Protein AF-A0A820WYI9-F1 (afdb_monomer)

Radius of gyration: 15.33 Å; Cα contacts (8 Å, |Δi|>4): 166; chains: 1; bounding box: 50×32×35 Å

Nearest PDB structures (foldseek):
  3frm-assembly3_E  TM=6.657E-01  e=3.088E-03  Staphylococcus epidermidis ATCC 12228
  6yug-assembly1_B  TM=6.0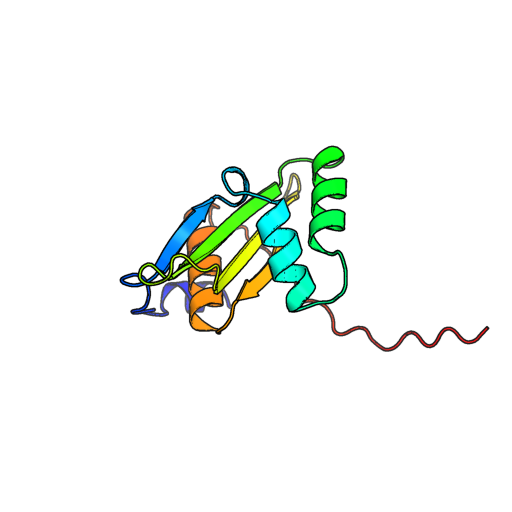54E-01  e=5.059E-02  Cryptosporidium parvum Iowa II
  7wx5-assembly1_A  TM=6.875E-01  e=3.067E-01  Legionella pneumophila
  2z3n-assembly1_B  TM=6.399E-01  e=1.543E+00  Escherichia coli
  8j6v-assembly8_G  TM=5.645E-01  e=2.105E+00  Saccharomyces cerevisiae

Foldseek 3Di:
DVVVVLVPPPLPCVVFKDKDKPVPDDLVVVQVVVCVVPVDSQSVVVVVCCVPPDDKIWIWIATNVPRDTFWIWIWDDDPQAIEGDDTDGVDPSVSSVRVVVCCVVPVNRYDYDDPDPPPDPPPDD

Secondary structure (DSSP, 8-state):
--HHHHHT---TTGGGEEEEESTTS-HHHHHHHHHHHSSS-HHHHHHHHHHHHS-EEEEEEEETTT--EEEEEEEEEETTEEEEEEEEESSHHHHHHHHHHHHHHTTT-EEE-------------

pLDDT: mean 70.78, std 17.35, range [26.42, 91.19]

Sequence (125 aa):
MIFHQINNINISIDDDIIIDLYESSNINHIAIYDNNTYPINRIKFFEKLRENISSIAGYIARSKETNLKIGYIILNFSRLFIKCGLLYADNISIALLLLKRCAYNYDDIMLLSTPTPKSTCYSIV

Structure (mmCIF, N/CA/C/O backbone):
data_AF-A0A820WYI9-F1
#
_entry.id   AF-A0A820WYI9-F1
#
loop_
_atom_site.group_PDB
_atom_site.id
_atom_site.type_symbol
_atom_site.label_atom_id
_atom_site.label_alt_id
_atom_site.label_comp_id
_atom_site.label_asym_id
_atom_site.label_entity_id
_atom_site.label_seq_id
_atom_site.pdbx_PDB_ins_code
_atom_site.Cartn_x
_atom_site.Cartn_y
_atom_site.Cartn_z
_atom_site.occupancy
_atom_site.B_iso_or_equiv
_atom_site.auth_seq_id
_atom_site.auth_comp_id
_atom_site.auth_asym_id
_atom_site.auth_atom_id
_atom_site.pdbx_PDB_model_num
ATOM 1 N N . MET A 1 1 ? 1.862 -19.714 -11.463 1.00 40.62 1 MET A N 1
ATOM 2 C CA . MET A 1 1 ? 0.639 -20.479 -11.114 1.00 40.62 1 MET A CA 1
ATOM 3 C C . MET A 1 1 ? -0.182 -19.899 -9.955 1.00 40.62 1 MET A C 1
ATOM 5 O O . MET A 1 1 ? -1.353 -20.230 -9.888 1.00 40.62 1 MET A O 1
ATOM 9 N N . ILE A 1 2 ? 0.348 -19.012 -9.096 1.00 40.34 2 ILE A N 1
ATOM 10 C CA . ILE A 1 2 ? -0.420 -18.408 -7.978 1.00 40.34 2 ILE A CA 1
ATOM 11 C C . ILE A 1 2 ? -1.389 -17.294 -8.450 1.00 40.34 2 ILE A C 1
ATOM 13 O O . ILE A 1 2 ? -2.466 -17.133 -7.890 1.00 40.34 2 ILE A O 1
ATOM 17 N N . PHE A 1 3 ? -1.069 -16.572 -9.532 1.00 39.44 3 PHE A N 1
ATOM 18 C CA . PHE A 1 3 ? -1.858 -15.417 -10.004 1.00 39.44 3 PHE A CA 1
ATOM 19 C C . PHE A 1 3 ? -3.236 -15.761 -10.594 1.00 39.44 3 PHE A C 1
ATOM 21 O O . PHE A 1 3 ? -4.210 -15.078 -10.289 1.00 39.44 3 PHE A O 1
ATOM 28 N N . HIS A 1 4 ? -3.367 -16.866 -11.340 1.00 39.62 4 HIS A N 1
ATOM 29 C CA . HIS A 1 4 ? -4.675 -17.313 -11.846 1.00 39.62 4 HIS A CA 1
ATOM 30 C C . HIS A 1 4 ? -5.666 -17.672 -10.728 1.00 39.62 4 HIS A C 1
ATOM 32 O O . HIS A 1 4 ? -6.873 -17.624 -10.947 1.00 39.62 4 HIS A O 1
ATOM 38 N N . GLN A 1 5 ? -5.179 -18.002 -9.526 1.00 45.34 5 GLN A N 1
ATOM 39 C CA . GLN A 1 5 ? -6.048 -18.286 -8.385 1.00 45.34 5 GLN A CA 1
ATOM 40 C C . GLN A 1 5 ? -6.619 -17.009 -7.754 1.00 45.34 5 GLN A C 1
ATOM 42 O O . GLN A 1 5 ? -7.739 -17.055 -7.261 1.00 45.34 5 GLN A O 1
ATOM 47 N N . ILE A 1 6 ? -5.917 -15.868 -7.821 1.00 51.44 6 ILE A N 1
ATOM 48 C CA . ILE A 1 6 ? -6.369 -14.592 -7.232 1.00 51.44 6 ILE A CA 1
ATOM 49 C C . ILE A 1 6 ? -7.543 -14.002 -8.028 1.00 51.44 6 ILE A C 1
ATOM 51 O O . ILE A 1 6 ? -8.501 -13.502 -7.439 1.00 51.44 6 ILE A O 1
ATOM 55 N N . ASN A 1 7 ? -7.519 -14.125 -9.359 1.00 45.00 7 ASN A N 1
ATOM 56 C CA . ASN A 1 7 ? -8.573 -13.584 -10.226 1.00 45.00 7 ASN A CA 1
ATOM 57 C C . ASN A 1 7 ? -9.933 -14.288 -10.048 1.00 45.00 7 ASN A C 1
ATOM 59 O O . ASN A 1 7 ? -10.965 -13.672 -10.308 1.00 45.00 7 ASN A O 1
ATOM 63 N N . ASN A 1 8 ? -9.942 -15.527 -9.539 1.00 44.53 8 ASN A N 1
ATOM 64 C CA . ASN A 1 8 ? -11.154 -16.315 -9.278 1.00 44.53 8 ASN A CA 1
ATOM 65 C C . ASN A 1 8 ? -11.708 -16.182 -7.849 1.00 44.53 8 ASN A C 1
ATOM 67 O O . ASN A 1 8 ? -12.713 -16.817 -7.527 1.00 44.53 8 ASN A O 1
ATOM 71 N N . ILE A 1 9 ? -11.092 -15.376 -6.978 1.00 49.75 9 ILE A N 1
ATOM 72 C CA . ILE A 1 9 ? -11.640 -15.145 -5.639 1.00 49.75 9 ILE A CA 1
ATOM 73 C C . ILE A 1 9 ? -12.782 -14.135 -5.767 1.00 49.75 9 ILE A C 1
ATOM 75 O O . ILE A 1 9 ? -12.573 -12.953 -6.055 1.00 49.75 9 ILE A O 1
ATOM 79 N N . ASN A 1 10 ? -14.005 -14.625 -5.574 1.00 47.34 10 ASN A N 1
ATOM 80 C CA . ASN A 1 10 ? -15.211 -13.810 -5.548 1.00 47.34 10 ASN A CA 1
ATOM 81 C C . ASN A 1 10 ? -15.290 -13.106 -4.181 1.00 47.34 10 ASN A C 1
ATOM 83 O O . ASN A 1 10 ? -15.841 -13.637 -3.220 1.00 47.34 10 ASN A O 1
ATOM 87 N N . ILE A 1 11 ? -14.631 -11.953 -4.062 1.00 54.84 11 ILE A N 1
ATOM 88 C CA . ILE A 1 11 ? -14.598 -11.156 -2.831 1.00 54.84 11 ILE A CA 1
ATOM 89 C C . ILE A 1 11 ? -15.841 -10.266 -2.832 1.00 54.84 11 ILE A C 1
ATOM 91 O O . ILE A 1 11 ? -15.851 -9.217 -3.466 1.00 54.84 11 ILE A O 1
ATOM 95 N N . SER A 1 12 ? -16.890 -10.668 -2.117 1.00 55.72 12 SER A N 1
ATOM 96 C CA . SER A 1 12 ? -18.148 -9.915 -1.976 1.00 55.72 12 SER A CA 1
ATOM 97 C C . SER A 1 12 ? -18.034 -8.679 -1.063 1.00 55.72 12 SER A C 1
ATOM 99 O O . SER A 1 12 ? -18.978 -8.353 -0.355 1.00 55.72 12 SER A O 1
ATOM 101 N N . ILE A 1 13 ? -16.860 -8.042 -0.998 1.00 60.00 13 ILE A N 1
ATOM 102 C CA . ILE A 1 13 ? -16.547 -6.942 -0.060 1.00 60.00 13 ILE A CA 1
ATOM 103 C C . ILE A 1 13 ? -16.396 -5.601 -0.802 1.00 60.00 13 ILE A C 1
ATOM 105 O O . ILE A 1 13 ? -16.254 -4.549 -0.187 1.00 60.00 13 ILE A O 1
ATOM 109 N N . ASP A 1 14 ? -16.462 -5.607 -2.136 1.00 61.34 14 ASP A N 1
ATOM 110 C CA . ASP A 1 14 ? -16.341 -4.387 -2.951 1.00 61.34 14 ASP A CA 1
ATOM 111 C C . ASP A 1 14 ? -17.464 -3.365 -2.656 1.00 61.34 14 ASP A C 1
ATOM 113 O O . ASP A 1 14 ? -17.282 -2.146 -2.769 1.00 61.34 14 ASP A O 1
ATOM 117 N N . ASP A 1 15 ? -18.623 -3.844 -2.195 1.00 65.31 15 ASP A N 1
ATOM 118 C CA . ASP A 1 15 ? -19.780 -2.990 -1.925 1.00 65.31 15 ASP A CA 1
ATOM 119 C C . ASP A 1 15 ? -19.601 -2.086 -0.701 1.00 65.31 15 ASP A C 1
ATOM 121 O O . ASP A 1 15 ? -20.175 -0.999 -0.691 1.00 65.31 15 ASP A O 1
ATOM 125 N N . ASP A 1 16 ? -18.705 -2.419 0.233 1.00 82.00 16 ASP A N 1
ATOM 126 C CA . ASP A 1 16 ? -18.488 -1.660 1.477 1.00 82.00 16 ASP A CA 1
ATOM 127 C C . ASP A 1 16 ? -17.123 -0.961 1.548 1.00 82.00 16 ASP A C 1
ATOM 129 O O . ASP A 1 16 ? -16.810 -0.286 2.534 1.00 82.00 16 ASP A O 1
ATOM 133 N N . ILE A 1 17 ? -16.295 -1.087 0.507 1.00 86.62 17 ILE A N 1
ATOM 134 C CA . ILE A 1 17 ? -14.922 -0.571 0.493 1.00 86.62 17 ILE A CA 1
ATOM 135 C C . ILE A 1 17 ? -14.727 0.456 -0.622 1.00 86.62 17 ILE A C 1
ATOM 137 O O . ILE A 1 17 ? -15.168 0.283 -1.754 1.00 86.62 17 ILE A O 1
ATOM 141 N N . ILE A 1 18 ? -14.043 1.551 -0.297 1.00 88.62 18 ILE A N 1
ATOM 142 C CA . ILE A 1 18 ? -13.541 2.539 -1.254 1.00 88.62 18 ILE A CA 1
ATOM 143 C C . ILE A 1 18 ? -12.065 2.252 -1.494 1.00 88.62 18 ILE A C 1
ATOM 145 O O . ILE A 1 18 ? -11.300 2.109 -0.537 1.00 88.62 18 ILE A O 1
ATOM 149 N N . ILE A 1 19 ? -11.665 2.199 -2.764 1.00 89.50 19 ILE A N 1
ATOM 150 C CA . ILE A 1 19 ? -10.260 2.093 -3.150 1.00 89.50 19 ILE A CA 1
ATOM 151 C C . ILE A 1 19 ? -9.811 3.396 -3.805 1.00 89.50 19 ILE A C 1
ATOM 153 O O . ILE A 1 19 ? -10.233 3.713 -4.916 1.00 89.50 19 ILE A O 1
ATOM 157 N N . ASP A 1 20 ? -8.900 4.098 -3.138 1.00 89.62 20 ASP A N 1
ATOM 158 C CA . ASP A 1 20 ? -8.292 5.333 -3.631 1.00 89.62 20 ASP A CA 1
ATOM 159 C C . ASP A 1 20 ? -6.846 5.106 -4.066 1.00 89.62 20 ASP A C 1
ATOM 161 O O . ASP A 1 20 ? -6.169 4.208 -3.559 1.00 89.62 20 ASP A O 1
ATOM 165 N N . LEU A 1 21 ? -6.347 5.961 -4.963 1.00 88.00 21 LEU A N 1
ATOM 166 C CA . LEU A 1 21 ? -4.927 5.989 -5.306 1.00 88.00 21 LEU A CA 1
ATOM 167 C C . LEU A 1 21 ? -4.097 6.431 -4.095 1.00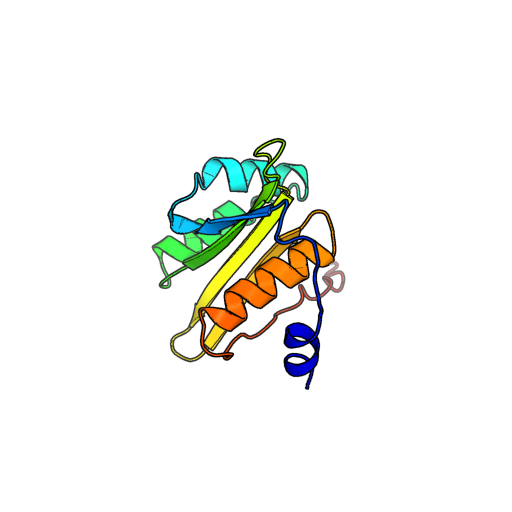 88.00 21 LEU A C 1
ATOM 169 O O . LEU A 1 21 ? -4.456 7.361 -3.360 1.00 88.00 21 LEU A O 1
ATOM 173 N N . TYR A 1 22 ? -2.963 5.766 -3.895 1.00 85.69 22 TYR A N 1
ATOM 174 C CA . TYR A 1 22 ? -2.012 6.103 -2.839 1.00 85.69 22 TYR A CA 1
ATOM 175 C C . TYR A 1 22 ? -1.462 7.521 -3.029 1.00 85.69 22 TYR A C 1
ATOM 177 O O . TYR A 1 22 ? -1.396 8.304 -2.085 1.00 85.69 22 TYR A O 1
ATOM 185 N N . GLU A 1 23 ? -1.132 7.882 -4.265 1.00 78.44 23 GLU A N 1
ATOM 186 C CA . GLU A 1 23 ? -0.482 9.140 -4.627 1.00 78.44 23 GLU A CA 1
ATOM 187 C C . GLU A 1 23 ? -1.390 10.356 -4.459 1.00 78.44 23 GLU A C 1
ATOM 189 O O . GLU A 1 23 ? -0.898 11.449 -4.190 1.00 78.44 23 GLU A O 1
ATOM 194 N N . SER A 1 24 ? -2.704 10.171 -4.602 1.00 81.94 24 SER A N 1
ATOM 195 C CA . SER A 1 24 ? -3.700 11.222 -4.377 1.00 81.94 24 SER A CA 1
ATOM 196 C C . SER A 1 24 ? -4.152 11.307 -2.918 1.00 81.94 24 SER A C 1
ATOM 198 O O . SER A 1 24 ? -5.008 12.123 -2.578 1.00 81.94 24 SER A O 1
ATOM 200 N N . SER A 1 25 ? -3.625 10.445 -2.050 1.00 78.38 25 SER A N 1
ATOM 201 C CA . SER A 1 25 ? -4.026 10.350 -0.653 1.00 78.38 25 SER A CA 1
ATOM 202 C C . SER A 1 25 ? -3.023 11.031 0.276 1.00 78.38 25 SER A C 1
ATOM 204 O O . SER A 1 25 ? -1.849 11.202 -0.040 1.00 78.38 25 SER A O 1
ATOM 206 N N . ASN A 1 26 ? -3.477 11.424 1.470 1.00 82.00 26 ASN A N 1
ATOM 207 C CA . ASN A 1 26 ? -2.612 12.070 2.457 1.00 82.00 26 ASN A CA 1
ATOM 208 C C . ASN A 1 26 ? -1.601 11.067 3.049 1.00 82.00 26 ASN A C 1
ATOM 210 O O . ASN A 1 26 ? -1.917 10.345 4.000 1.00 82.00 26 ASN A O 1
ATOM 214 N N . ILE A 1 27 ? -0.385 11.059 2.495 1.00 77.94 27 ILE A N 1
ATOM 215 C CA . ILE A 1 27 ? 0.718 10.148 2.840 1.00 77.94 27 ILE A CA 1
ATOM 216 C C . ILE A 1 27 ? 1.058 10.186 4.332 1.00 77.94 27 ILE A C 1
ATOM 218 O O . ILE A 1 27 ? 1.256 9.135 4.940 1.00 77.94 27 ILE A O 1
ATOM 222 N N . ASN A 1 28 ? 1.040 11.364 4.967 1.00 78.25 28 ASN A N 1
ATOM 223 C CA . ASN A 1 28 ? 1.308 11.485 6.406 1.00 78.25 28 ASN A CA 1
ATOM 224 C C . ASN A 1 28 ? 0.313 10.672 7.238 1.00 78.25 28 ASN A C 1
ATOM 226 O O . ASN A 1 28 ? 0.685 10.041 8.224 1.00 78.25 28 ASN A O 1
ATOM 230 N N . HIS A 1 29 ? -0.947 10.627 6.814 1.00 77.62 29 HIS A N 1
ATOM 231 C CA . HIS A 1 29 ? -1.975 9.860 7.502 1.00 77.62 29 HIS A CA 1
ATOM 232 C C . HIS A 1 29 ? -1.820 8.344 7.301 1.00 77.62 29 HIS A C 1
ATOM 234 O O . HIS A 1 29 ? -2.243 7.566 8.155 1.00 77.62 29 HIS A O 1
ATOM 240 N N . ILE A 1 30 ? -1.231 7.916 6.183 1.00 79.75 30 ILE A N 1
ATOM 241 C CA . ILE A 1 30 ? -0.886 6.509 5.929 1.00 79.75 30 ILE A CA 1
ATOM 242 C C . ILE A 1 30 ? 0.331 6.123 6.761 1.00 79.75 30 ILE A C 1
ATOM 244 O O . ILE A 1 30 ? 0.336 5.063 7.369 1.00 79.75 30 ILE A O 1
ATOM 248 N N . ALA A 1 31 ? 1.327 7.007 6.852 1.00 80.31 31 ALA A N 1
ATOM 249 C CA . ALA A 1 31 ? 2.496 6.812 7.699 1.00 80.31 31 ALA A CA 1
ATOM 250 C C . ALA A 1 31 ? 2.115 6.673 9.177 1.00 80.31 31 ALA A C 1
ATOM 252 O O . ALA A 1 31 ? 2.654 5.807 9.855 1.00 80.31 31 ALA A O 1
ATOM 253 N N . ILE A 1 32 ? 1.169 7.481 9.668 1.00 81.38 32 ILE A N 1
ATOM 254 C CA . ILE A 1 32 ? 0.635 7.348 11.033 1.00 81.38 32 ILE A CA 1
ATOM 255 C C . ILE A 1 32 ? -0.080 6.003 11.204 1.00 81.38 32 ILE A C 1
ATOM 257 O O . ILE A 1 32 ? 0.164 5.306 12.182 1.00 81.38 32 ILE A O 1
ATOM 261 N N . TYR A 1 33 ? -0.927 5.625 10.244 1.00 81.25 33 TYR A N 1
ATOM 262 C CA . TYR A 1 33 ? -1.653 4.356 10.281 1.00 81.25 33 TYR A CA 1
ATOM 263 C C . TYR A 1 33 ? -0.713 3.139 10.274 1.00 81.25 33 TYR A C 1
ATOM 265 O O . TYR A 1 33 ? -0.842 2.279 11.137 1.00 81.25 33 TYR A O 1
ATOM 273 N N . ASP A 1 34 ? 0.285 3.106 9.383 1.00 82.62 34 ASP A N 1
ATOM 274 C CA . ASP A 1 34 ? 1.322 2.065 9.370 1.00 82.62 34 ASP A CA 1
ATOM 275 C C . ASP A 1 34 ? 2.094 2.030 10.689 1.00 82.62 34 ASP A C 1
ATOM 277 O O . ASP A 1 34 ? 2.304 0.956 11.239 1.00 82.62 34 ASP A O 1
ATOM 281 N N . ASN A 1 35 ? 2.468 3.196 11.228 1.00 83.12 35 ASN A N 1
ATOM 282 C CA . ASN A 1 35 ? 3.263 3.282 12.451 1.00 83.12 35 ASN A CA 1
ATOM 283 C C . ASN A 1 35 ? 2.509 2.796 13.702 1.00 83.12 35 ASN A C 1
ATOM 285 O O . ASN A 1 35 ? 3.139 2.327 14.649 1.00 83.12 35 ASN A O 1
ATOM 289 N N . ASN A 1 36 ? 1.174 2.881 13.706 1.00 79.81 36 ASN A N 1
ATOM 290 C CA . ASN A 1 36 ? 0.345 2.322 14.776 1.00 79.81 36 ASN A CA 1
ATOM 291 C C . ASN A 1 36 ? 0.374 0.787 14.782 1.00 79.81 36 ASN A C 1
ATOM 293 O O . ASN A 1 36 ? 0.313 0.181 15.849 1.00 79.81 36 ASN A O 1
ATOM 297 N N . THR A 1 37 ? 0.483 0.161 13.608 1.00 76.69 37 THR A N 1
ATOM 298 C CA . THR A 1 37 ? 0.537 -1.302 13.478 1.00 76.69 37 THR A CA 1
ATOM 299 C C . THR A 1 37 ? 1.970 -1.830 13.562 1.00 76.69 37 THR A C 1
ATOM 301 O O . THR A 1 37 ? 2.241 -2.843 14.204 1.00 76.69 37 THR A O 1
ATOM 304 N N . TYR A 1 38 ? 2.908 -1.146 12.914 1.00 73.44 38 TYR A N 1
ATOM 305 C CA . TYR A 1 38 ? 4.322 -1.480 12.863 1.00 73.44 38 TYR A CA 1
ATOM 306 C C . TYR A 1 38 ? 5.117 -0.255 13.313 1.00 73.44 38 TYR A C 1
ATOM 308 O O . TYR A 1 38 ? 5.260 0.668 12.519 1.00 73.44 38 TYR A O 1
ATOM 316 N N . PRO A 1 39 ? 5.699 -0.240 14.527 1.00 69.38 39 PRO A N 1
ATOM 317 C CA . PRO A 1 39 ? 6.397 0.921 15.097 1.00 69.38 39 PRO A CA 1
ATOM 318 C C . PRO A 1 39 ? 7.790 1.135 14.473 1.00 69.38 39 PRO A C 1
ATOM 320 O O . PRO A 1 39 ? 8.803 1.330 15.143 1.00 69.38 39 PRO A O 1
ATOM 323 N N . ILE A 1 40 ? 7.864 1.025 13.154 1.00 72.25 40 ILE A N 1
ATOM 324 C CA . ILE A 1 40 ? 9.019 1.252 12.306 1.00 72.25 40 ILE A CA 1
ATOM 325 C C . ILE A 1 40 ? 8.515 2.212 11.232 1.00 72.25 40 ILE A C 1
ATOM 327 O O . ILE A 1 40 ? 7.490 1.963 10.610 1.00 72.25 40 ILE A O 1
ATOM 331 N N . ASN A 1 41 ? 9.247 3.295 10.974 1.00 74.12 41 ASN A N 1
ATOM 332 C CA . ASN A 1 41 ? 8.883 4.311 9.979 1.00 74.12 41 ASN A CA 1
ATOM 333 C C . ASN A 1 41 ? 9.038 3.801 8.523 1.00 74.12 41 ASN A C 1
ATOM 335 O O . ASN A 1 41 ? 9.788 4.379 7.731 1.00 74.12 41 ASN A O 1
ATOM 339 N N . ARG A 1 42 ? 8.363 2.704 8.157 1.00 77.44 42 ARG A N 1
ATOM 340 C CA . ARG A 1 42 ? 8.522 2.024 6.862 1.00 77.44 42 ARG A CA 1
ATOM 341 C C . ARG A 1 42 ? 8.016 2.896 5.723 1.00 77.44 42 ARG A C 1
ATOM 343 O O . ARG A 1 42 ? 8.720 3.043 4.733 1.00 77.44 42 ARG A O 1
ATOM 350 N N . ILE A 1 43 ? 6.875 3.565 5.895 1.00 76.81 43 ILE A N 1
ATOM 351 C CA . ILE A 1 43 ? 6.361 4.516 4.895 1.00 76.81 43 ILE A CA 1
ATOM 352 C C . I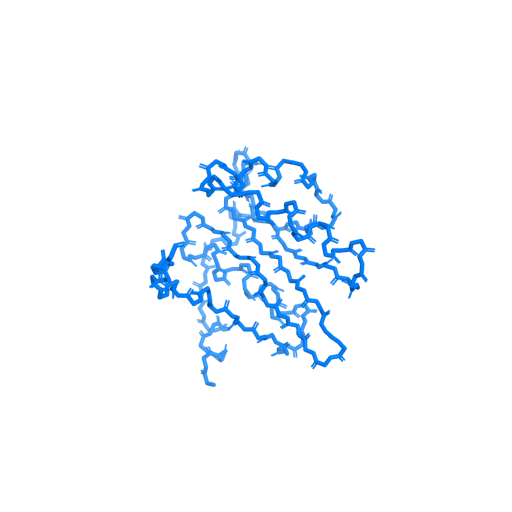LE A 1 43 ? 7.365 5.640 4.617 1.00 76.81 43 ILE A C 1
ATOM 354 O O . ILE A 1 43 ? 7.654 5.918 3.459 1.00 76.81 43 ILE A O 1
ATOM 358 N N . LYS A 1 44 ? 7.994 6.227 5.647 1.00 76.12 44 LYS A N 1
ATOM 359 C CA . LYS A 1 44 ? 9.015 7.276 5.439 1.00 76.12 44 LYS A CA 1
ATOM 360 C C . LYS A 1 44 ? 10.226 6.771 4.657 1.00 76.12 44 LYS A C 1
ATOM 362 O O . LYS A 1 44 ? 10.829 7.536 3.912 1.00 76.12 44 LYS A O 1
ATOM 367 N N . PHE A 1 45 ? 10.606 5.506 4.836 1.00 75.50 45 PHE A N 1
ATOM 368 C CA . PHE A 1 45 ? 11.667 4.895 4.040 1.00 75.50 45 PHE A CA 1
ATOM 369 C C . PHE A 1 45 ? 11.267 4.782 2.561 1.00 75.50 45 PHE A C 1
ATOM 371 O O . PHE A 1 45 ? 12.060 5.144 1.696 1.00 75.50 45 PHE A O 1
ATOM 378 N N . PHE A 1 46 ? 10.037 4.353 2.267 1.00 73.00 46 PHE A N 1
ATOM 379 C CA . PHE A 1 46 ? 9.531 4.311 0.892 1.00 73.00 46 PHE A CA 1
ATOM 380 C C . PHE A 1 46 ? 9.405 5.707 0.275 1.00 73.00 46 PHE A C 1
ATOM 382 O O . PHE A 1 46 ? 9.811 5.888 -0.866 1.00 73.00 46 PHE A O 1
ATOM 389 N N . GLU A 1 47 ? 8.967 6.720 1.021 1.00 73.69 47 GLU A N 1
ATOM 390 C CA . GLU A 1 47 ? 8.936 8.097 0.509 1.00 73.69 47 GLU A CA 1
ATOM 391 C C . GLU A 1 47 ? 10.340 8.637 0.194 1.00 73.69 47 GLU A C 1
ATOM 393 O O . GLU A 1 47 ? 10.547 9.227 -0.861 1.00 73.69 47 GLU A O 1
ATOM 398 N N . LYS A 1 48 ? 11.354 8.335 1.015 1.00 74.88 48 LYS A N 1
ATOM 399 C CA . LYS A 1 48 ? 12.754 8.657 0.672 1.00 74.88 48 LYS A CA 1
ATOM 400 C C . LYS A 1 48 ? 13.244 7.937 -0.587 1.00 74.88 48 LYS A C 1
ATOM 402 O O . LYS A 1 48 ? 14.068 8.471 -1.326 1.00 74.88 48 LYS A O 1
ATOM 407 N N . LEU A 1 49 ? 12.772 6.714 -0.839 1.00 68.56 49 LEU A N 1
ATOM 408 C CA . LEU A 1 49 ? 13.068 6.004 -2.087 1.00 68.56 49 LEU A CA 1
ATOM 409 C C . LEU A 1 49 ? 12.374 6.666 -3.287 1.00 68.56 49 LEU A C 1
ATOM 411 O O . LEU A 1 49 ? 12.990 6.765 -4.349 1.00 68.56 49 LEU A O 1
ATOM 415 N N . ARG A 1 50 ? 11.140 7.164 -3.111 1.00 69.38 50 ARG A N 1
ATOM 416 C CA . ARG A 1 50 ? 10.376 7.897 -4.136 1.00 69.38 50 ARG A CA 1
ATOM 417 C C . ARG A 1 50 ? 11.145 9.092 -4.682 1.00 69.38 50 ARG A C 1
ATOM 419 O O . ARG A 1 50 ? 11.154 9.305 -5.889 1.00 69.38 50 ARG A O 1
ATOM 426 N N . GLU A 1 51 ? 11.788 9.846 -3.794 1.00 64.69 51 GLU A N 1
ATOM 427 C CA . GLU A 1 51 ? 12.569 11.040 -4.138 1.00 64.69 51 GLU A CA 1
ATOM 428 C C . GLU A 1 51 ? 13.766 10.724 -5.051 1.00 64.69 51 GLU A C 1
ATOM 430 O O . GLU A 1 51 ? 14.237 11.608 -5.760 1.00 64.69 51 GLU A O 1
ATOM 435 N N . ASN A 1 52 ? 14.245 9.473 -5.061 1.00 59.16 52 ASN A N 1
ATOM 436 C CA . ASN A 1 52 ? 15.522 9.112 -5.674 1.00 59.16 52 ASN A CA 1
ATOM 437 C C . ASN A 1 52 ? 15.430 8.114 -6.848 1.00 59.16 52 ASN A C 1
ATOM 439 O O . ASN A 1 52 ? 16.355 8.079 -7.656 1.00 59.16 52 ASN A O 1
ATOM 443 N N . ILE A 1 53 ? 14.402 7.249 -6.934 1.00 57.19 53 ILE A N 1
ATOM 444 C CA . ILE A 1 53 ? 14.511 5.987 -7.715 1.00 57.19 53 ILE A CA 1
ATOM 445 C C . ILE A 1 53 ? 13.346 5.689 -8.686 1.00 57.19 53 ILE A C 1
ATOM 447 O O . ILE A 1 53 ? 13.365 4.657 -9.343 1.00 57.19 53 ILE A O 1
ATOM 451 N N . SER A 1 54 ? 12.444 6.628 -8.980 1.00 53.41 54 SER A N 1
ATOM 452 C CA . SER A 1 54 ? 11.295 6.453 -9.911 1.00 53.41 54 SER A CA 1
ATOM 453 C C . SER A 1 54 ? 10.021 5.896 -9.261 1.00 53.41 54 SER A C 1
ATOM 455 O O . SER A 1 54 ? 10.045 5.369 -8.152 1.00 53.41 54 SER A O 1
ATOM 457 N N . SER A 1 55 ? 8.908 6.121 -9.976 1.00 67.56 55 SER A N 1
ATOM 458 C CA . SER A 1 55 ? 7.499 6.062 -9.568 1.00 67.56 55 SER A CA 1
ATOM 459 C C . SER A 1 55 ? 7.169 5.075 -8.458 1.00 67.56 55 SER A C 1
ATOM 461 O O . SER A 1 55 ? 7.386 3.879 -8.592 1.00 67.56 55 SER A O 1
ATOM 463 N N . ILE A 1 56 ? 6.559 5.589 -7.394 1.00 74.00 56 ILE A N 1
ATOM 464 C CA . ILE A 1 56 ? 5.777 4.797 -6.447 1.00 74.00 56 ILE A CA 1
ATOM 465 C C . ILE A 1 56 ? 4.316 4.956 -6.844 1.00 74.00 56 ILE A C 1
ATOM 467 O O . ILE A 1 56 ? 3.887 6.080 -7.098 1.00 74.00 56 ILE A O 1
ATOM 471 N N . ALA A 1 57 ? 3.576 3.852 -6.859 1.00 80.44 57 ALA A N 1
ATOM 472 C CA . ALA A 1 57 ? 2.125 3.871 -6.998 1.00 80.44 57 ALA A CA 1
ATOM 473 C C . ALA A 1 57 ? 1.478 2.960 -5.968 1.00 80.44 57 ALA A C 1
ATOM 475 O O . ALA A 1 57 ? 2.162 2.186 -5.300 1.00 80.44 57 ALA A O 1
ATOM 476 N N . GLY A 1 58 ? 0.165 3.024 -5.819 1.00 87.25 58 GLY A N 1
ATOM 477 C CA . GLY A 1 58 ? -0.502 2.115 -4.906 1.00 87.25 58 GLY A CA 1
ATOM 478 C C . GLY A 1 58 ? -1.971 2.403 -4.719 1.00 87.25 58 GLY A C 1
ATOM 479 O O . GLY A 1 58 ? -2.545 3.289 -5.349 1.00 87.25 58 GLY A O 1
ATOM 480 N N . TYR A 1 59 ? -2.563 1.660 -3.793 1.00 90.19 59 TYR A N 1
ATOM 481 C CA . TYR A 1 59 ? -3.964 1.813 -3.436 1.00 90.19 59 TYR A CA 1
ATOM 482 C C . TYR A 1 59 ? -4.153 1.810 -1.931 1.00 90.19 59 TYR A C 1
ATOM 484 O O . TYR A 1 59 ? -3.397 1.184 -1.188 1.00 90.19 59 TYR A O 1
ATOM 492 N N . ILE A 1 60 ? -5.202 2.488 -1.488 1.00 90.81 60 ILE A N 1
ATOM 493 C CA . ILE A 1 60 ? -5.644 2.512 -0.099 1.00 90.81 60 ILE A CA 1
ATOM 494 C C . ILE A 1 60 ? -7.082 2.040 -0.066 1.00 90.81 60 ILE A C 1
ATOM 496 O O . ILE A 1 60 ? -7.920 2.574 -0.787 1.00 90.81 60 ILE A O 1
ATOM 500 N N . ALA A 1 61 ? -7.359 1.084 0.810 1.00 91.19 61 ALA A N 1
ATOM 501 C CA . ALA A 1 61 ? -8.704 0.642 1.116 1.00 91.19 61 ALA A CA 1
ATOM 502 C C . ALA A 1 61 ? -9.251 1.433 2.310 1.00 91.19 61 ALA A C 1
ATOM 504 O O . ALA A 1 61 ? -8.583 1.574 3.344 1.00 91.19 61 ALA A O 1
ATOM 505 N N . ARG A 1 62 ? -10.481 1.930 2.180 1.00 90.12 62 ARG A N 1
ATOM 506 C CA . ARG A 1 62 ? -11.237 2.582 3.255 1.00 90.12 62 ARG A CA 1
ATOM 507 C C . ARG A 1 62 ? -12.614 1.955 3.391 1.00 90.12 62 ARG A C 1
ATOM 509 O O . ARG A 1 62 ? -13.218 1.586 2.392 1.00 90.12 62 ARG A O 1
ATOM 516 N N . SER A 1 63 ? -13.125 1.875 4.610 1.00 87.25 63 SER A N 1
ATOM 517 C CA . SER A 1 63 ? -14.527 1.519 4.851 1.00 87.25 63 SER A CA 1
ATOM 518 C C . SER A 1 63 ? -15.437 2.636 4.326 1.00 87.25 63 SER A C 1
ATOM 520 O O . SER A 1 63 ? -15.197 3.799 4.638 1.00 87.25 63 SER A O 1
ATOM 522 N N . LYS A 1 64 ? -16.484 2.318 3.555 1.00 87.25 64 LYS A N 1
ATOM 523 C CA . LYS A 1 64 ? -17.496 3.303 3.125 1.00 87.25 64 LYS A CA 1
ATOM 524 C C . LYS A 1 64 ? -18.265 3.884 4.309 1.00 87.25 64 LYS A C 1
ATOM 526 O O . LYS A 1 64 ? -18.536 5.078 4.323 1.00 87.25 64 LYS A O 1
ATOM 531 N N . GLU A 1 65 ? -18.577 3.049 5.297 1.00 87.06 65 GLU A N 1
ATOM 532 C CA . GLU A 1 65 ? -19.357 3.427 6.480 1.00 87.06 65 GLU A CA 1
ATOM 533 C C . GLU A 1 65 ? -18.614 4.434 7.366 1.00 87.06 65 GLU A C 1
ATOM 535 O O . GLU A 1 65 ? -19.168 5.456 7.762 1.00 87.06 65 GLU A O 1
ATOM 540 N N . THR A 1 66 ? -17.341 4.164 7.664 1.00 86.25 66 THR A N 1
ATOM 541 C CA . THR A 1 66 ? -16.569 4.958 8.638 1.00 86.25 66 THR A CA 1
ATOM 542 C C . THR A 1 66 ? -15.539 5.884 7.995 1.00 86.25 66 THR A C 1
ATOM 544 O O . THR A 1 66 ? -14.958 6.731 8.673 1.00 86.25 66 THR A O 1
ATOM 547 N N . ASN A 1 67 ? -15.267 5.719 6.696 1.00 83.62 67 ASN A N 1
ATOM 548 C CA . ASN A 1 67 ? -14.171 6.361 5.960 1.00 83.62 67 ASN A CA 1
ATOM 549 C C . ASN A 1 67 ? -12.774 6.128 6.581 1.00 83.62 67 ASN A C 1
ATOM 551 O O . ASN A 1 67 ? -11.797 6.806 6.243 1.00 83.62 67 ASN A O 1
ATOM 555 N N . LEU A 1 68 ? -12.656 5.160 7.496 1.00 85.25 68 LEU A N 1
ATOM 556 C CA . LEU A 1 68 ? -11.390 4.783 8.110 1.00 85.25 68 LEU A CA 1
ATOM 557 C C . LEU A 1 68 ? -10.567 3.939 7.140 1.00 85.25 68 LEU A C 1
ATOM 559 O O . LEU A 1 68 ? -11.106 3.146 6.367 1.00 85.25 68 LEU A O 1
ATOM 563 N N . LYS A 1 69 ? -9.243 4.116 7.189 1.00 86.94 69 LYS A N 1
ATOM 564 C CA . LYS A 1 69 ? -8.295 3.299 6.422 1.00 86.94 69 LYS A CA 1
ATOM 565 C C . LYS A 1 69 ? -8.258 1.903 7.036 1.00 86.94 69 LYS A C 1
ATOM 567 O O . LYS A 1 69 ? -8.082 1.791 8.243 1.00 86.94 69 LYS A O 1
ATOM 572 N N . ILE A 1 70 ? -8.409 0.891 6.190 1.00 89.88 70 ILE A N 1
ATOM 573 C CA . ILE A 1 70 ? -8.472 -0.531 6.575 1.00 89.88 70 ILE A CA 1
ATOM 574 C C . ILE A 1 70 ? -7.433 -1.386 5.829 1.00 89.88 70 ILE A C 1
ATOM 576 O O . ILE A 1 70 ? -7.362 -2.607 5.975 1.00 89.88 70 ILE A O 1
ATOM 580 N N . GLY A 1 71 ? -6.625 -0.748 4.982 1.00 90.19 71 GLY A N 1
ATOM 581 C CA . GLY A 1 71 ? -5.514 -1.374 4.286 1.00 90.19 71 GLY A CA 1
ATOM 582 C C . GLY A 1 71 ? -4.875 -0.446 3.263 1.00 90.19 71 GLY A C 1
ATOM 583 O O . GLY A 1 71 ? -5.450 0.566 2.862 1.00 90.19 71 GLY A O 1
ATOM 584 N N . TYR A 1 72 ? -3.670 -0.787 2.832 1.00 90.69 72 TYR A N 1
ATOM 585 C CA . TYR A 1 72 ? -2.971 -0.128 1.743 1.00 90.69 72 TYR A CA 1
ATOM 586 C C . TYR A 1 72 ? -1.974 -1.080 1.079 1.00 90.69 72 TYR A C 1
ATOM 588 O O . TYR A 1 72 ? -1.449 -2.009 1.697 1.00 90.69 72 TYR A O 1
ATOM 596 N N . ILE A 1 73 ? -1.666 -0.803 -0.180 1.00 88.31 73 ILE A N 1
ATOM 597 C CA . ILE A 1 73 ? -0.600 -1.444 -0.937 1.00 88.31 73 ILE A CA 1
ATOM 598 C C . ILE A 1 73 ? 0.246 -0.373 -1.618 1.00 88.31 73 ILE A C 1
ATOM 600 O O . ILE A 1 73 ? -0.287 0.559 -2.214 1.00 88.31 73 ILE A O 1
ATOM 604 N N . ILE A 1 74 ? 1.563 -0.508 -1.518 1.00 86.44 74 ILE A N 1
ATOM 605 C CA . ILE A 1 74 ? 2.551 0.370 -2.141 1.00 86.44 74 ILE A CA 1
ATOM 606 C C . ILE A 1 74 ? 3.384 -0.471 -3.094 1.00 86.44 74 ILE A C 1
ATOM 608 O O . ILE A 1 74 ? 4.004 -1.464 -2.704 1.00 86.44 74 ILE A O 1
ATOM 612 N N . LEU A 1 75 ? 3.404 -0.042 -4.344 1.00 83.19 75 LEU A N 1
ATOM 613 C CA . LEU A 1 75 ? 4.144 -0.611 -5.451 1.00 83.19 75 LEU A CA 1
ATOM 614 C C . LEU A 1 75 ? 5.385 0.235 -5.720 1.00 83.19 75 LEU A C 1
ATOM 616 O O . LEU A 1 75 ? 5.339 1.465 -5.715 1.00 83.19 75 LEU A O 1
ATOM 620 N N . ASN A 1 76 ? 6.489 -0.445 -5.989 1.00 78.12 76 ASN A N 1
ATOM 621 C CA . ASN A 1 76 ? 7.721 0.163 -6.460 1.00 78.12 76 ASN A CA 1
ATOM 622 C C . ASN A 1 76 ? 8.019 -0.353 -7.871 1.00 78.12 76 ASN A C 1
ATOM 624 O O . ASN A 1 76 ? 7.970 -1.563 -8.116 1.00 78.12 76 ASN A O 1
ATOM 628 N N . PHE A 1 77 ? 8.323 0.556 -8.790 1.00 70.50 77 PHE A N 1
ATOM 629 C CA . PHE A 1 77 ? 8.520 0.247 -10.196 1.00 70.50 77 PHE A CA 1
ATOM 630 C C . PHE A 1 77 ? 10.011 0.137 -10.498 1.00 70.50 77 PHE A C 1
ATOM 632 O O . PHE A 1 77 ? 10.797 1.047 -10.248 1.00 70.50 77 PHE A O 1
ATOM 639 N N . SER A 1 78 ? 10.396 -0.986 -11.089 1.00 67.19 78 SER A N 1
ATOM 640 C CA . SER A 1 78 ? 11.657 -1.126 -11.804 1.00 67.19 78 SER A CA 1
ATOM 641 C C . SER A 1 78 ? 11.383 -1.004 -13.302 1.00 67.19 78 SER A C 1
ATOM 643 O O . SER A 1 78 ? 10.279 -1.292 -13.758 1.00 67.19 78 SER A O 1
ATOM 645 N N . ARG A 1 79 ? 12.403 -0.659 -14.100 1.00 60.38 79 ARG A N 1
ATOM 646 C CA . ARG A 1 79 ? 12.304 -0.629 -15.576 1.00 60.38 79 ARG A CA 1
ATOM 647 C C . ARG A 1 79 ? 11.807 -1.947 -16.190 1.00 60.38 79 ARG A C 1
ATOM 649 O O . ARG A 1 79 ? 11.389 -1.945 -17.339 1.00 60.38 79 ARG A O 1
ATOM 656 N N . LEU A 1 80 ? 11.904 -3.056 -15.454 1.00 59.59 80 LEU A N 1
ATOM 657 C CA . LEU A 1 80 ? 11.630 -4.410 -15.943 1.00 59.59 80 LEU A CA 1
ATOM 658 C C . LEU A 1 80 ? 10.439 -5.102 -15.259 1.00 59.59 80 LEU A C 1
ATOM 660 O O . LEU A 1 80 ? 9.977 -6.118 -15.765 1.00 59.59 80 LEU A O 1
ATOM 664 N N . PHE A 1 81 ? 9.974 -4.621 -14.102 1.00 64.56 81 PHE A N 1
ATOM 665 C CA . PHE A 1 81 ? 8.909 -5.275 -13.331 1.00 64.56 81 PHE A CA 1
ATOM 666 C C . PHE A 1 81 ? 8.326 -4.348 -12.263 1.00 64.56 81 PHE A C 1
ATOM 668 O O . PHE A 1 81 ? 8.979 -3.403 -11.813 1.00 64.56 81 PHE A O 1
ATOM 675 N N . ILE A 1 82 ? 7.128 -4.685 -11.784 1.00 67.62 82 ILE A N 1
ATOM 676 C CA . ILE A 1 82 ? 6.461 -3.989 -10.683 1.00 67.62 82 ILE A CA 1
ATOM 677 C C . ILE A 1 82 ? 6.602 -4.836 -9.428 1.00 67.62 82 ILE A C 1
ATOM 679 O O . ILE A 1 82 ? 6.199 -5.998 -9.396 1.00 67.62 82 ILE A O 1
ATOM 683 N N . LYS A 1 83 ? 7.199 -4.274 -8.380 1.00 72.88 83 LYS A N 1
ATOM 684 C CA . LYS A 1 83 ? 7.401 -4.962 -7.106 1.00 72.88 83 LYS A CA 1
ATOM 685 C C . LYS A 1 83 ? 6.372 -4.485 -6.091 1.00 72.88 83 LYS A C 1
ATOM 687 O O . LYS A 1 83 ? 6.301 -3.295 -5.790 1.00 72.88 83 LYS A O 1
ATOM 692 N N . CYS A 1 84 ? 5.624 -5.416 -5.507 1.00 69.81 84 CYS A N 1
ATOM 693 C CA . CYS A 1 84 ? 4.792 -5.124 -4.343 1.00 69.81 84 CYS A CA 1
ATOM 694 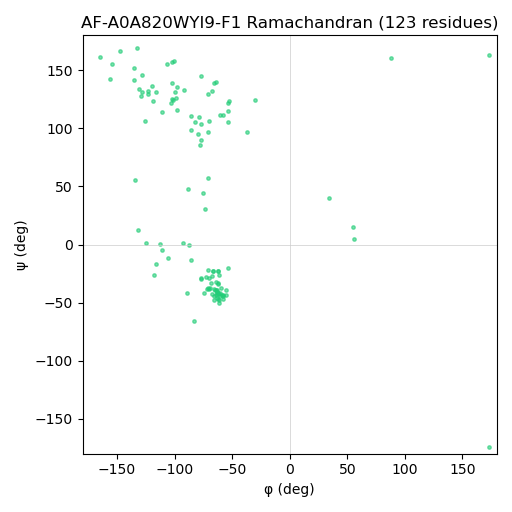C C . CYS A 1 84 ? 5.706 -4.867 -3.134 1.00 69.81 84 CYS A C 1
ATOM 696 O O . CYS A 1 84 ? 6.343 -5.791 -2.628 1.00 69.81 84 CYS A O 1
ATOM 698 N N . GLY A 1 85 ? 5.822 -3.605 -2.719 1.00 73.75 85 GLY A N 1
ATOM 699 C CA . GLY A 1 85 ? 6.748 -3.155 -1.683 1.00 73.75 85 GLY A CA 1
ATOM 700 C C . GLY A 1 85 ? 6.199 -3.357 -0.275 1.00 73.75 85 GLY A C 1
ATOM 701 O O . GLY A 1 85 ? 6.738 -4.151 0.492 1.00 73.75 85 GLY A O 1
ATOM 702 N N . LEU A 1 86 ? 5.127 -2.641 0.064 1.00 81.00 86 LEU A N 1
ATOM 703 C CA . LEU A 1 86 ? 4.436 -2.765 1.348 1.00 81.00 86 LEU A CA 1
ATOM 704 C C . LEU A 1 86 ? 2.977 -3.106 1.105 1.00 81.00 86 LEU A C 1
ATOM 706 O O . LEU A 1 86 ? 2.312 -2.442 0.320 1.00 81.00 86 LEU A O 1
ATOM 710 N N . LEU A 1 87 ? 2.482 -4.104 1.822 1.00 86.00 87 LEU A N 1
ATOM 711 C CA . LEU A 1 87 ? 1.070 -4.437 1.880 1.00 86.00 87 LEU A CA 1
ATOM 712 C C . LEU A 1 87 ? 0.689 -4.542 3.347 1.00 86.00 87 LEU A C 1
ATOM 714 O O . LEU A 1 87 ? 1.327 -5.269 4.111 1.00 86.00 87 LEU A O 1
ATOM 718 N N . TYR A 1 88 ? -0.354 -3.823 3.719 1.00 87.88 88 TYR A N 1
ATOM 719 C CA . TYR A 1 88 ? -1.018 -3.984 4.994 1.00 87.88 88 TYR A CA 1
ATOM 720 C C . TYR A 1 88 ? -2.524 -3.984 4.768 1.00 87.88 88 TYR A C 1
ATOM 722 O O . TYR A 1 88 ? -3.037 -3.244 3.933 1.00 87.88 88 TYR A O 1
ATOM 730 N N . ALA A 1 89 ? -3.233 -4.826 5.501 1.00 88.06 89 ALA A N 1
ATOM 731 C CA . ALA 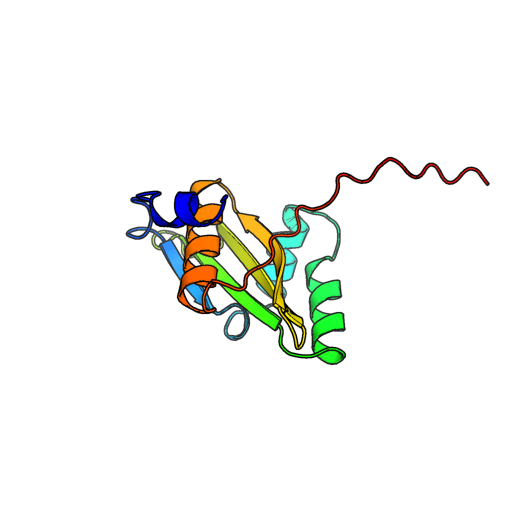A 1 89 ? -4.678 -4.908 5.454 1.00 88.06 89 ALA A CA 1
ATOM 732 C C . ALA A 1 89 ? -5.176 -5.500 6.768 1.00 88.06 89 ALA A C 1
ATOM 734 O O . ALA A 1 89 ? -4.559 -6.431 7.287 1.00 88.06 89 ALA A O 1
ATOM 735 N N . ASP A 1 90 ? -6.306 -5.004 7.264 1.00 84.31 90 ASP A N 1
ATOM 736 C CA . ASP A 1 90 ? -6.896 -5.486 8.516 1.00 84.31 90 ASP A CA 1
ATOM 737 C C . ASP A 1 90 ? -7.393 -6.939 8.401 1.00 84.31 90 ASP A C 1
ATOM 739 O O . ASP A 1 90 ? -7.491 -7.653 9.397 1.00 84.31 90 ASP A O 1
ATOM 743 N N . ASN A 1 91 ? -7.682 -7.411 7.182 1.00 84.50 91 ASN A N 1
ATOM 744 C CA . ASN A 1 91 ? -7.995 -8.811 6.909 1.00 84.50 91 ASN A CA 1
ATOM 745 C C . ASN A 1 91 ? -7.523 -9.262 5.516 1.00 84.50 91 ASN A C 1
ATOM 747 O O . ASN A 1 91 ? -7.184 -8.456 4.644 1.00 84.50 91 ASN A O 1
ATOM 751 N N . ILE A 1 92 ? -7.521 -10.581 5.301 1.00 84.06 92 ILE A N 1
ATOM 752 C CA . ILE A 1 92 ? -7.016 -11.196 4.066 1.00 84.06 92 ILE A CA 1
ATOM 753 C C . ILE A 1 92 ? -7.821 -10.800 2.828 1.00 84.06 92 ILE A C 1
ATOM 755 O O . ILE A 1 92 ? -7.266 -10.671 1.741 1.00 84.06 92 ILE A O 1
ATOM 759 N N . SER A 1 93 ? -9.118 -10.564 2.979 1.00 84.38 93 SER A N 1
ATOM 760 C CA . SER A 1 93 ? -9.984 -10.225 1.860 1.00 84.38 93 SER A CA 1
ATOM 761 C C . SER A 1 93 ? -9.699 -8.817 1.335 1.00 84.38 93 SER A C 1
ATOM 763 O O . SER A 1 93 ? -9.652 -8.620 0.124 1.00 84.38 93 SER A O 1
ATOM 765 N N . ILE A 1 94 ? -9.405 -7.860 2.223 1.00 86.75 94 ILE A N 1
ATOM 766 C CA . ILE A 1 94 ? -8.928 -6.518 1.852 1.00 86.75 94 ILE A CA 1
ATOM 767 C C . ILE A 1 94 ? -7.567 -6.612 1.154 1.00 86.75 94 ILE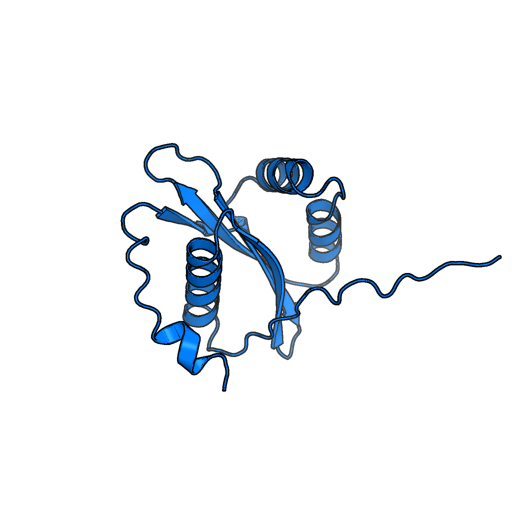 A C 1
ATOM 769 O O . ILE A 1 94 ? -7.355 -5.965 0.128 1.00 86.75 94 ILE A O 1
ATOM 773 N N . ALA A 1 95 ? -6.651 -7.442 1.667 1.00 87.00 95 ALA A N 1
ATOM 774 C CA . ALA A 1 95 ? -5.356 -7.664 1.025 1.00 87.00 95 ALA A CA 1
ATOM 775 C C . ALA A 1 95 ? -5.523 -8.188 -0.409 1.00 87.00 95 ALA A C 1
ATOM 777 O O . ALA A 1 95 ? -4.907 -7.668 -1.338 1.00 87.00 95 ALA A O 1
ATOM 778 N N . LEU A 1 96 ? -6.388 -9.184 -0.605 1.00 85.81 96 LEU A N 1
ATOM 779 C CA . LEU A 1 96 ? -6.672 -9.753 -1.920 1.00 85.81 96 LEU A CA 1
ATOM 780 C C . LEU A 1 96 ? -7.352 -8.746 -2.854 1.00 85.81 96 LEU A C 1
ATOM 782 O O . LEU A 1 96 ? -7.011 -8.697 -4.033 1.00 85.81 96 LEU A O 1
ATOM 786 N N . LEU A 1 97 ? -8.256 -7.911 -2.337 1.00 87.81 97 LEU A N 1
ATOM 787 C CA . LEU A 1 97 ? -8.902 -6.850 -3.106 1.00 87.81 97 LEU A CA 1
ATOM 788 C C . LEU A 1 97 ? -7.878 -5.824 -3.620 1.00 87.81 97 LEU A C 1
ATOM 790 O O . LEU A 1 97 ? -7.864 -5.499 -4.808 1.00 87.81 97 LEU A O 1
ATOM 794 N N . LEU A 1 98 ? -6.970 -5.371 -2.752 1.00 88.06 98 LEU A N 1
ATOM 795 C CA . LEU A 1 98 ? -5.878 -4.463 -3.116 1.00 88.06 98 LEU A CA 1
ATOM 796 C C . LEU A 1 98 ? -4.951 -5.087 -4.169 1.00 88.06 98 LEU A C 1
ATOM 798 O O . LEU A 1 98 ? -4.608 -4.437 -5.154 1.00 88.06 98 LEU A O 1
ATOM 802 N N . LEU A 1 99 ? -4.591 -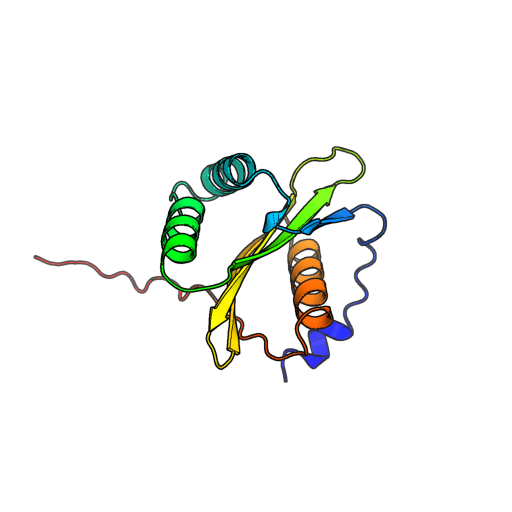6.362 -4.001 1.00 85.56 99 LEU A N 1
ATOM 803 C CA . LEU A 1 99 ? -3.770 -7.105 -4.961 1.00 85.56 99 LEU A CA 1
ATOM 804 C C . LEU A 1 99 ? -4.454 -7.254 -6.323 1.00 85.56 99 LEU A C 1
ATOM 806 O O . LEU A 1 99 ? -3.808 -7.058 -7.351 1.00 85.56 99 LEU A O 1
ATOM 810 N N . LYS A 1 100 ? -5.755 -7.559 -6.337 1.00 83.50 100 LYS A N 1
ATOM 811 C CA . LYS A 1 100 ? -6.558 -7.662 -7.561 1.00 83.50 100 LYS A CA 1
ATOM 812 C C . LYS A 1 100 ? -6.629 -6.321 -8.287 1.00 83.50 100 LYS A C 1
ATOM 814 O O . LYS A 1 100 ? -6.481 -6.281 -9.506 1.00 83.50 100 LYS A O 1
ATOM 819 N N . ARG A 1 101 ? -6.788 -5.215 -7.550 1.00 85.50 101 ARG A N 1
ATOM 820 C CA . ARG A 1 101 ? -6.775 -3.864 -8.129 1.00 85.50 101 ARG A CA 1
ATOM 821 C C . ARG A 1 101 ? -5.429 -3.528 -8.768 1.00 85.50 101 ARG A C 1
ATOM 823 O O . ARG A 1 101 ? -5.414 -2.968 -9.861 1.00 85.50 101 ARG A O 1
ATOM 830 N N . CYS A 1 102 ? -4.324 -3.903 -8.124 1.00 82.94 102 CYS A N 1
ATOM 831 C CA . CYS A 1 102 ? -2.993 -3.772 -8.712 1.00 82.94 102 CYS A CA 1
ATOM 832 C C . CYS A 1 102 ? -2.851 -4.606 -9.986 1.00 82.94 102 CYS A C 1
ATOM 834 O O . CYS A 1 102 ? -2.444 -4.066 -11.004 1.00 82.94 102 CYS A O 1
ATOM 836 N N . ALA A 1 103 ? -3.212 -5.891 -9.951 1.00 78.50 103 ALA A N 1
ATOM 837 C CA . ALA A 1 103 ? -3.099 -6.769 -11.115 1.00 78.50 103 ALA A CA 1
ATOM 838 C C . ALA A 1 103 ? -3.897 -6.236 -12.317 1.00 78.50 103 ALA A C 1
ATOM 840 O O . ALA A 1 103 ? -3.366 -6.169 -13.420 1.00 78.50 103 ALA A O 1
ATOM 841 N N . TYR A 1 104 ? -5.126 -5.762 -12.076 1.00 79.88 104 TYR A N 1
ATOM 842 C CA . TYR A 1 104 ? -5.982 -5.181 -13.112 1.00 79.88 104 TYR A CA 1
ATOM 843 C C . TYR A 1 104 ? -5.385 -3.924 -13.761 1.00 79.88 104 TYR A C 1
ATOM 845 O O . TYR A 1 104 ? -5.485 -3.752 -14.970 1.00 79.88 104 TYR A O 1
ATOM 853 N N . ASN A 1 105 ? -4.781 -3.032 -12.970 1.00 78.06 105 ASN A N 1
ATOM 854 C CA . ASN A 1 105 ? -4.242 -1.769 -13.484 1.00 78.06 105 ASN A CA 1
ATOM 855 C C . ASN A 1 105 ? -2.815 -1.887 -14.043 1.00 78.06 105 ASN A C 1
ATOM 857 O O . ASN A 1 105 ? -2.342 -0.953 -14.689 1.00 78.06 105 ASN A O 1
ATOM 861 N N . TYR A 1 106 ? -2.124 -2.996 -13.780 1.00 72.12 106 TYR A N 1
ATOM 862 C CA . TYR A 1 106 ? -0.709 -3.170 -14.087 1.00 72.12 106 TYR A CA 1
ATOM 863 C C . TYR A 1 106 ? -0.420 -4.534 -14.748 1.00 72.12 106 TYR A C 1
ATOM 865 O O . TYR A 1 106 ? 0.399 -5.299 -14.240 1.00 72.12 106 TYR A O 1
ATOM 873 N N . ASP A 1 107 ? -1.106 -4.819 -15.865 1.00 64.81 107 ASP A N 1
ATOM 874 C CA . ASP A 1 107 ? -0.845 -5.863 -16.885 1.00 64.81 107 ASP A CA 1
ATOM 875 C C . ASP A 1 107 ? -0.247 -7.204 -16.395 1.00 64.81 107 ASP A C 1
ATOM 877 O O . ASP A 1 107 ? 0.622 -7.783 -17.041 1.00 64.81 107 ASP A O 1
ATOM 881 N N . ASP A 1 108 ? -0.684 -7.726 -15.245 1.00 57.56 108 ASP A N 1
ATOM 882 C CA . ASP A 1 108 ? -0.227 -8.996 -14.650 1.00 57.56 108 ASP A CA 1
ATOM 883 C C . ASP A 1 108 ? 1.305 -9.146 -14.392 1.00 57.56 108 ASP A C 1
ATOM 885 O O . ASP A 1 108 ? 1.747 -10.189 -13.898 1.00 57.56 108 ASP A O 1
ATOM 889 N N . ILE A 1 109 ? 2.145 -8.121 -14.618 1.00 62.31 109 ILE A N 1
ATOM 890 C CA . ILE A 1 109 ? 3.612 -8.146 -14.375 1.00 62.31 109 ILE A CA 1
ATOM 891 C C . ILE A 1 109 ? 3.940 -7.722 -12.930 1.00 62.31 109 ILE A C 1
ATOM 893 O O . ILE A 1 109 ? 4.804 -6.874 -12.676 1.00 62.31 109 ILE A O 1
ATOM 897 N N . MET A 1 110 ? 3.240 -8.293 -11.946 1.00 63.47 110 MET A N 1
ATOM 898 C CA . MET A 1 110 ? 3.468 -7.980 -10.533 1.00 63.47 110 MET A CA 1
ATOM 899 C C . MET A 1 110 ? 4.285 -9.071 -9.841 1.00 63.47 110 MET A C 1
ATOM 901 O O . MET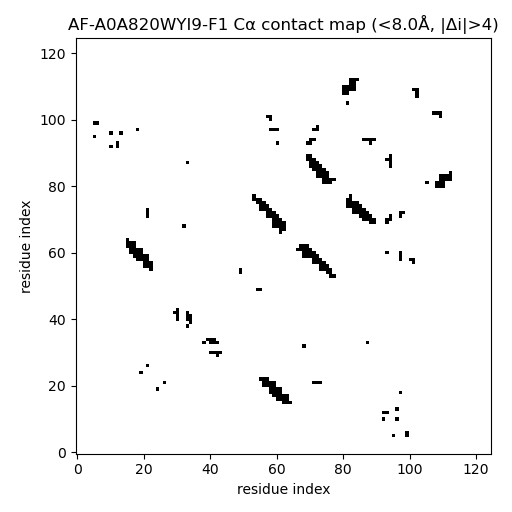 A 1 110 ? 3.903 -10.236 -9.797 1.00 63.47 110 MET A O 1
ATOM 905 N N . LEU A 1 111 ? 5.405 -8.689 -9.232 1.00 64.44 111 LEU A N 1
ATOM 906 C CA . LEU A 1 111 ? 6.198 -9.558 -8.371 1.00 64.44 111 LEU A CA 1
ATOM 907 C C . LEU A 1 111 ? 5.842 -9.297 -6.908 1.00 64.44 111 LEU A C 1
ATOM 909 O O . LEU A 1 111 ? 6.087 -8.219 -6.358 1.00 64.44 111 LEU A O 1
ATOM 913 N N . LEU A 1 112 ? 5.281 -10.319 -6.265 1.00 59.88 112 LEU A N 1
ATOM 914 C CA . LEU A 1 112 ? 5.017 -10.329 -4.833 1.00 59.88 112 LEU A CA 1
ATOM 915 C C . LEU A 1 112 ? 6.289 -10.718 -4.087 1.00 59.88 112 LEU A C 1
ATOM 917 O O . LEU A 1 112 ? 6.669 -11.887 -4.066 1.00 59.88 112 LEU A O 1
ATOM 921 N N . SER A 1 113 ? 6.945 -9.749 -3.451 1.00 54.72 113 SER A N 1
ATOM 922 C CA . SER A 1 113 ? 7.919 -10.068 -2.412 1.00 54.72 113 SER A CA 1
ATOM 923 C C . SER A 1 113 ? 7.191 -10.227 -1.089 1.00 54.72 113 SER A C 1
ATOM 925 O O . SER A 1 113 ? 6.713 -9.244 -0.524 1.00 54.72 113 SER A O 1
ATOM 927 N N . THR A 1 114 ? 7.120 -11.454 -0.581 1.00 48.47 114 THR A N 1
ATOM 928 C CA . THR A 1 114 ? 6.824 -11.649 0.835 1.00 48.47 114 THR A CA 1
ATOM 929 C C . THR A 1 114 ? 7.969 -11.035 1.642 1.00 48.47 114 THR A C 1
ATOM 931 O O . THR A 1 114 ? 9.132 -11.151 1.238 1.00 48.47 114 THR A O 1
ATOM 934 N N . PRO A 1 115 ? 7.687 -10.345 2.760 1.00 46.69 115 PRO A N 1
ATOM 935 C CA . PRO A 1 115 ? 8.746 -9.988 3.683 1.00 46.69 115 PRO A CA 1
ATOM 936 C C . PRO A 1 115 ? 9.394 -11.300 4.115 1.00 46.69 115 PRO A C 1
ATOM 938 O O . PRO A 1 115 ? 8.757 -12.128 4.765 1.00 46.69 115 PRO A O 1
ATOM 941 N N . THR A 1 116 ? 10.641 -11.523 3.700 1.00 40.56 116 THR A N 1
ATOM 942 C CA . THR A 1 116 ? 11.431 -12.637 4.214 1.00 40.56 116 THR A CA 1
ATOM 943 C C . THR A 1 116 ? 11.406 -12.506 5.732 1.00 40.56 116 THR A C 1
ATOM 945 O O . THR A 1 116 ? 11.789 -11.434 6.225 1.00 40.56 116 THR A O 1
ATOM 948 N N . PRO A 1 117 ? 10.926 -13.518 6.483 1.00 39.69 117 PRO A N 1
ATOM 949 C CA . PRO A 1 117 ? 11.067 -13.492 7.927 1.00 39.69 117 PRO A CA 1
ATOM 950 C C . PRO A 1 117 ? 12.546 -13.248 8.182 1.00 39.69 117 PRO A C 1
ATOM 952 O O . PRO A 1 117 ? 13.386 -13.944 7.609 1.00 39.69 117 PRO A O 1
ATOM 955 N N . LYS A 1 118 ? 12.872 -12.192 8.937 1.00 40.41 118 LYS A N 1
ATOM 956 C CA . LYS A 1 118 ? 14.251 -11.949 9.348 1.00 40.41 118 LYS A CA 1
ATOM 957 C C . LYS A 1 118 ? 14.713 -13.244 10.006 1.00 40.41 118 LYS A C 1
ATOM 959 O O . LYS A 1 118 ? 14.306 -13.529 11.129 1.00 40.41 118 LYS A O 1
ATOM 964 N N . SER A 1 119 ? 15.545 -14.024 9.320 1.00 34.06 119 SER A N 1
ATOM 965 C CA . SER A 1 119 ? 16.467 -14.902 10.014 1.00 34.06 119 SER A CA 1
ATOM 966 C C . SER A 1 119 ? 17.199 -13.978 10.970 1.00 34.06 119 SER A C 1
ATOM 968 O O . SER A 1 119 ? 17.820 -13.006 10.539 1.00 34.06 119 SER A O 1
ATOM 970 N N . THR A 1 120 ? 16.995 -14.201 12.258 1.00 35.84 120 THR A N 1
ATOM 971 C CA . THR A 1 120 ? 17.722 -13.597 13.365 1.00 35.84 120 THR A CA 1
ATOM 972 C C . THR A 1 120 ? 19.199 -13.444 13.007 1.00 35.84 120 THR A C 1
ATOM 974 O O . THR A 1 120 ? 19.975 -14.386 13.140 1.00 35.84 120 THR A O 1
ATOM 977 N N . CYS A 1 121 ? 19.599 -12.259 12.548 1.00 28.16 121 CYS A N 1
ATOM 978 C CA . CYS A 1 121 ? 20.990 -11.847 12.597 1.00 28.16 121 CYS A CA 1
ATOM 979 C C . CYS A 1 121 ? 21.240 -11.435 14.043 1.00 28.16 121 CYS A C 1
ATOM 981 O O . CYS A 1 121 ? 21.001 -10.293 14.430 1.00 28.16 121 CYS A O 1
ATOM 983 N N . TYR A 1 122 ? 21.665 -12.402 14.852 1.00 29.73 122 TYR A N 1
ATOM 984 C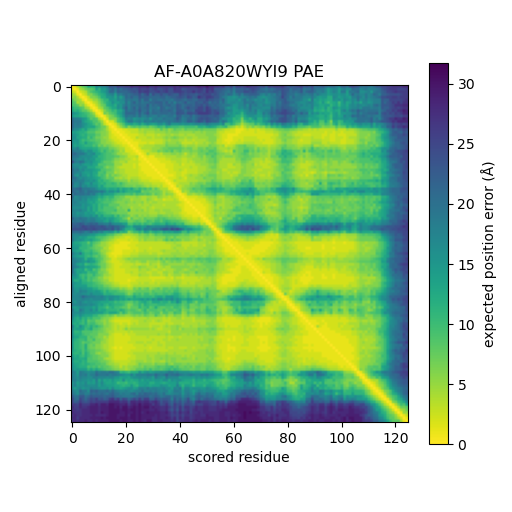 CA . TYR A 1 122 ? 22.519 -12.088 15.982 1.00 29.73 122 TYR A CA 1
ATOM 985 C C . TYR A 1 122 ? 23.784 -11.457 15.406 1.00 29.73 122 TYR A C 1
ATOM 987 O O . TYR A 1 122 ? 24.561 -12.131 14.732 1.00 29.73 122 TYR A O 1
ATOM 995 N N . SER A 1 123 ? 23.983 -10.168 15.649 1.00 26.42 123 SER A N 1
ATOM 996 C CA . SER A 1 123 ? 25.323 -9.602 15.595 1.00 26.42 123 SER A CA 1
ATOM 997 C C . SER A 1 123 ? 25.992 -9.968 16.915 1.00 26.42 123 SER A C 1
ATOM 999 O O . SER A 1 123 ? 25.780 -9.306 17.926 1.00 26.42 123 SER A O 1
ATOM 1001 N N . ILE A 1 124 ? 26.741 -11.070 16.924 1.00 29.44 124 ILE A N 1
ATOM 1002 C CA . ILE A 1 124 ? 27.904 -11.170 17.805 1.00 29.44 124 ILE A CA 1
ATOM 1003 C C . ILE A 1 124 ? 28.973 -10.327 17.115 1.00 29.44 124 ILE A C 1
ATOM 1005 O O . ILE A 1 124 ? 29.438 -10.733 16.054 1.00 29.44 124 ILE A O 1
ATOM 1009 N N . VAL A 1 125 ? 29.222 -9.125 17.635 1.00 32.25 125 VAL A N 1
ATOM 1010 C CA . VAL A 1 125 ? 30.503 -8.583 18.144 1.00 32.25 125 VAL A CA 1
ATOM 1011 C C . VAL A 1 125 ? 30.177 -7.240 18.791 1.00 32.25 125 VAL A C 1
ATOM 1013 O O . VAL A 1 125 ? 29.553 -6.398 18.106 1.00 32.25 125 VAL A O 1
#

Mean predicted aligned error: 10.53 Å

Solvent-accessible surface area (backbone atoms only — not comparable to full-atom values): 7514 Å² total; per-residue (Å²): 126,71,66,73,58,60,78,69,58,86,69,92,54,64,90,52,46,42,80,43,53,38,80,84,41,68,57,69,62,50,38,52,55,47,34,74,78,41,90,51,72,57,54,61,53,52,52,60,44,45,79,74,62,53,62,63,47,38,36,32,35,22,36,61,90,75,66,44,78,47,30,37,37,35,34,41,49,52,102,87,44,34,34,46,66,49,78,49,42,82,44,71,67,55,42,51,50,54,52,52,54,48,39,73,76,44,82,70,54,65,45,80,59,72,81,72,76,77,73,81,76,75,77,88,126